Protein AF-A0A2N2Z0R4-F1 (afdb_monomer_lite)

pLDDT: mean 87.76, std 10.43, range [48.66, 97.31]

Structure (mmCIF, N/CA/C/O backbone):
data_AF-A0A2N2Z0R4-F1
#
_entry.id   AF-A0A2N2Z0R4-F1
#
loop_
_atom_site.group_PDB
_atom_site.id
_atom_site.type_symbol
_atom_site.label_atom_id
_atom_site.label_alt_id
_atom_site.label_comp_id
_atom_site.label_asym_id
_atom_site.label_entity_id
_atom_site.label_seq_id
_atom_site.pdbx_PDB_ins_code
_atom_site.Cartn_x
_atom_site.Cartn_y
_atom_site.Cartn_z
_atom_site.occupancy
_atom_site.B_iso_or_equiv
_atom_site.auth_seq_id
_atom_site.auth_comp_id
_atom_site.auth_asym_id
_atom_site.auth_atom_id
_atom_site.pdbx_PDB_model_num
ATOM 1 N N . GLN A 1 1 ? 35.736 7.196 -23.483 1.00 76.31 1 GLN A N 1
ATOM 2 C CA . GLN A 1 1 ? 34.490 7.957 -23.755 1.00 76.31 1 GLN A CA 1
ATOM 3 C C . GLN A 1 1 ? 33.334 7.038 -24.165 1.00 76.31 1 GLN A C 1
ATOM 5 O O . GLN A 1 1 ? 32.250 7.193 -23.620 1.00 76.31 1 GLN A O 1
ATOM 10 N N . ILE A 1 2 ? 33.554 6.032 -25.023 1.00 80.12 2 ILE A N 1
ATOM 11 C CA . ILE A 1 2 ? 32.497 5.121 -25.517 1.00 80.12 2 ILE A CA 1
ATOM 12 C C . ILE A 1 2 ? 31.810 4.312 -24.398 1.00 80.12 2 ILE A C 1
ATOM 14 O O . ILE A 1 2 ? 30.590 4.290 -24.342 1.00 80.12 2 ILE A O 1
ATOM 18 N N . LYS A 1 3 ? 32.566 3.748 -23.441 1.00 86.25 3 LYS A N 1
ATOM 19 C CA . LYS A 1 3 ? 32.016 2.956 -22.315 1.00 86.25 3 LYS A CA 1
ATOM 20 C C . LYS A 1 3 ? 31.176 3.744 -21.294 1.00 86.25 3 LYS A C 1
ATOM 22 O O . LYS A 1 3 ? 30.525 3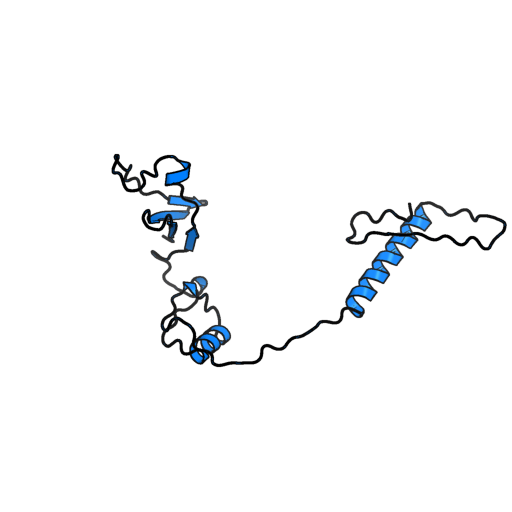.140 -20.452 1.00 86.25 3 LYS A O 1
ATOM 27 N N . LYS A 1 4 ? 31.215 5.083 -21.303 1.00 85.19 4 LYS A N 1
ATOM 28 C CA . LYS A 1 4 ? 30.545 5.902 -20.277 1.00 85.19 4 LYS A CA 1
ATOM 29 C C . LYS A 1 4 ? 29.053 6.028 -20.590 1.00 85.19 4 LYS A C 1
ATOM 31 O O . LYS A 1 4 ? 28.709 6.717 -21.539 1.00 85.19 4 LYS A O 1
ATOM 36 N N . THR A 1 5 ? 28.177 5.430 -19.793 1.00 84.50 5 THR A N 1
ATOM 37 C CA . THR A 1 5 ? 26.721 5.446 -20.035 1.00 84.50 5 THR A CA 1
ATOM 38 C C . THR A 1 5 ? 25.943 6.486 -19.223 1.00 84.50 5 THR A C 1
ATOM 40 O O . THR A 1 5 ? 24.804 6.773 -19.581 1.00 84.50 5 THR A O 1
ATOM 43 N N . GLY A 1 6 ? 26.558 7.129 -18.220 1.00 81.88 6 GLY A N 1
ATOM 44 C CA . GLY A 1 6 ? 25.994 8.289 -17.506 1.00 81.88 6 GLY A CA 1
ATOM 45 C C . GLY A 1 6 ? 24.562 8.069 -17.003 1.00 81.88 6 GLY A C 1
ATOM 46 O O . GLY A 1 6 ? 24.246 6.973 -16.567 1.00 81.88 6 GLY A O 1
ATOM 47 N N . ASN A 1 7 ? 23.707 9.094 -17.105 1.00 81.44 7 ASN A N 1
ATOM 48 C CA . ASN A 1 7 ? 22.292 9.142 -16.677 1.00 81.44 7 ASN A CA 1
ATOM 49 C C . ASN A 1 7 ? 21.347 8.164 -17.419 1.00 81.44 7 ASN A C 1
ATOM 51 O O . ASN A 1 7 ? 20.203 8.503 -17.715 1.00 81.44 7 ASN A O 1
ATOM 55 N N . THR A 1 8 ? 21.813 6.973 -17.781 1.00 88.00 8 THR A N 1
ATOM 56 C CA . THR A 1 8 ? 21.013 5.922 -18.407 1.00 88.00 8 THR A CA 1
ATOM 57 C C . THR A 1 8 ? 21.093 4.652 -17.569 1.00 88.00 8 THR A C 1
ATOM 59 O O . THR A 1 8 ? 22.074 4.410 -16.873 1.00 88.00 8 THR A O 1
ATOM 62 N N . PHE A 1 9 ? 20.079 3.797 -17.675 1.00 90.25 9 PHE A N 1
ATOM 63 C CA . PHE A 1 9 ? 20.035 2.507 -16.977 1.00 90.25 9 PHE A CA 1
ATOM 64 C C . PHE A 1 9 ? 20.917 1.428 -17.637 1.00 90.25 9 PHE A C 1
ATOM 66 O O . PHE A 1 9 ? 20.827 0.253 -17.290 1.00 90.25 9 PHE A O 1
ATOM 73 N N . TYR A 1 10 ? 21.748 1.803 -18.616 1.00 91.75 10 TYR A N 1
ATOM 74 C CA . TYR A 1 10 ? 22.601 0.881 -19.358 1.00 91.75 10 TYR A CA 1
ATOM 75 C C . TYR A 1 10 ? 24.001 0.803 -18.766 1.00 91.75 10 TYR A C 1
ATOM 77 O O . TYR A 1 10 ? 24.590 1.805 -18.362 1.00 91.75 10 TYR A O 1
ATOM 85 N N . LYS A 1 11 ? 24.584 -0.393 -18.825 1.00 91.88 11 LYS A N 1
ATOM 86 C CA . LYS A 1 11 ? 25.999 -0.636 -18.557 1.00 91.88 11 LYS A CA 1
ATOM 87 C C . LYS A 1 11 ? 26.620 -1.268 -19.796 1.00 91.88 11 LYS A C 1
ATOM 89 O O . LYS A 1 11 ? 26.187 -2.330 -20.224 1.00 91.88 11 LYS A O 1
ATOM 94 N N . ILE A 1 12 ? 27.634 -0.620 -20.364 1.00 90.62 12 ILE A N 1
ATOM 95 C CA . ILE A 1 12 ? 28.421 -1.199 -21.458 1.00 90.62 12 ILE A CA 1
ATOM 96 C C . ILE A 1 12 ? 29.459 -2.138 -20.840 1.00 90.62 12 ILE A C 1
ATOM 98 O O . ILE A 1 12 ? 30.325 -1.691 -20.086 1.00 90.62 12 ILE A O 1
ATOM 102 N N . THR A 1 13 ? 29.360 -3.431 -21.139 1.00 91.50 13 THR A N 1
ATOM 103 C CA . THR A 1 13 ? 30.294 -4.463 -20.662 1.00 91.50 13 THR A CA 1
ATOM 104 C C . THR A 1 13 ? 31.577 -4.472 -21.489 1.00 91.50 13 THR A C 1
ATOM 106 O O . THR A 1 13 ? 32.679 -4.437 -20.942 1.00 91.50 13 THR A O 1
ATOM 109 N N . GLU A 1 14 ? 31.436 -4.414 -22.809 1.00 90.62 14 GLU A N 1
ATOM 110 C CA . GLU A 1 14 ? 32.524 -4.569 -23.767 1.00 90.62 14 GLU A CA 1
ATOM 111 C C . GLU A 1 14 ? 32.404 -3.543 -24.898 1.00 90.62 14 GLU A C 1
ATOM 113 O O . GLU A 1 14 ? 31.314 -3.082 -25.236 1.00 90.62 14 GLU A O 1
ATOM 118 N N . VAL A 1 15 ? 33.548 -3.129 -25.443 1.00 87.19 15 VAL A N 1
ATOM 119 C CA . VAL A 1 15 ? 33.624 -2.270 -26.629 1.00 87.19 15 VAL A CA 1
ATOM 120 C C . VAL A 1 15 ? 34.728 -2.838 -27.493 1.00 87.19 15 VAL A C 1
ATOM 122 O O . VAL A 1 15 ? 35.890 -2.759 -27.099 1.00 87.19 15 VAL A O 1
ATOM 125 N N . ASN A 1 16 ? 34.345 -3.362 -28.651 1.00 86.31 16 ASN A N 1
ATOM 126 C CA . ASN A 1 16 ? 35.266 -3.920 -29.629 1.00 86.31 16 ASN A CA 1
ATOM 127 C C . ASN A 1 16 ? 35.437 -2.927 -30.773 1.00 86.31 16 ASN A C 1
ATOM 129 O O . ASN A 1 16 ? 34.464 -2.362 -31.274 1.00 86.31 16 ASN A O 1
ATOM 133 N N . THR A 1 17 ? 36.688 -2.668 -31.135 1.00 79.31 17 THR A N 1
ATOM 134 C CA . THR A 1 17 ? 37.052 -1.760 -32.221 1.00 79.31 17 THR A CA 1
ATOM 135 C C . THR A 1 17 ? 37.891 -2.529 -33.220 1.00 79.31 17 THR A C 1
ATOM 137 O O . THR A 1 17 ? 39.064 -2.793 -32.968 1.00 79.31 17 THR A O 1
ATOM 140 N N . GLU A 1 18 ? 37.286 -2.879 -34.348 1.00 78.31 18 GLU A N 1
ATOM 141 C CA . GLU A 1 18 ? 37.997 -3.451 -35.485 1.00 78.31 18 GLU A CA 1
ATOM 142 C C . GLU A 1 18 ? 38.412 -2.305 -36.406 1.00 78.31 18 GLU A C 1
ATOM 144 O O . GLU A 1 18 ? 37.578 -1.645 -37.028 1.00 78.31 18 GLU A O 1
ATOM 149 N N . ILE A 1 19 ? 39.711 -2.015 -36.437 1.00 74.12 19 ILE A N 1
ATOM 150 C CA . ILE A 1 19 ? 40.276 -1.005 -37.329 1.00 74.12 19 ILE A CA 1
ATOM 151 C C . ILE A 1 19 ? 40.781 -1.746 -38.565 1.00 74.12 19 ILE A C 1
ATOM 153 O O . ILE A 1 19 ? 41.808 -2.412 -38.522 1.00 74.12 19 ILE A O 1
ATOM 157 N N . VAL A 1 20 ? 40.021 -1.653 -39.655 1.00 72.00 20 VAL A N 1
ATOM 158 C CA . VAL A 1 20 ? 40.313 -2.338 -40.930 1.00 72.00 20 VAL A CA 1
ATOM 159 C C . VAL A 1 20 ? 41.286 -1.526 -41.809 1.00 72.00 20 VAL A C 1
ATOM 161 O O . VAL A 1 20 ? 41.836 -2.036 -42.777 1.00 72.00 20 VAL A O 1
ATOM 164 N N . SER A 1 21 ? 41.521 -0.256 -41.468 1.00 73.75 21 SER A N 1
ATOM 165 C CA . SER A 1 21 ? 42.371 0.676 -42.220 1.00 73.75 21 SER A CA 1
ATOM 166 C C . SER A 1 21 ? 43.793 0.755 -41.637 1.00 73.75 21 SER A C 1
ATOM 168 O O . SER A 1 21 ? 43.929 0.753 -40.413 1.00 73.75 21 SER A O 1
ATOM 170 N N . PRO A 1 22 ? 44.847 0.895 -42.471 1.00 74.62 22 PRO A N 1
ATOM 171 C CA . PRO A 1 22 ? 46.215 1.140 -41.998 1.00 74.62 22 PRO A CA 1
ATOM 172 C C . PRO A 1 22 ? 46.367 2.485 -41.265 1.00 74.62 22 PRO A C 1
ATOM 174 O O . PRO A 1 22 ? 47.281 2.647 -40.461 1.00 74.62 22 PRO A O 1
ATOM 177 N N . GLU A 1 23 ? 45.452 3.431 -41.496 1.00 78.38 23 GLU A N 1
ATOM 178 C CA . GLU A 1 23 ? 45.399 4.721 -40.804 1.00 78.38 23 GLU A CA 1
ATOM 179 C C . GLU A 1 23 ? 44.183 4.798 -39.872 1.00 78.38 23 GLU A C 1
ATOM 181 O O . GLU A 1 23 ? 43.060 4.461 -40.264 1.00 78.38 23 GLU A O 1
ATOM 186 N N . ILE A 1 24 ? 44.402 5.273 -38.638 1.00 75.00 24 ILE A N 1
ATOM 187 C CA . ILE A 1 24 ? 43.342 5.486 -37.646 1.00 75.00 24 ILE A CA 1
ATOM 188 C C . ILE A 1 24 ? 42.655 6.826 -37.949 1.00 75.00 24 ILE A C 1
ATOM 190 O O . ILE A 1 24 ? 43.290 7.873 -37.794 1.00 75.00 24 ILE A O 1
ATOM 194 N N . PRO A 1 25 ? 41.365 6.841 -38.332 1.00 75.94 25 PRO A N 1
ATOM 195 C CA . PRO A 1 25 ? 40.670 8.088 -38.604 1.00 75.94 25 PRO A CA 1
ATOM 196 C C . PRO A 1 25 ? 40.530 8.912 -37.321 1.00 75.94 25 PRO A C 1
ATOM 198 O O . PRO A 1 25 ? 40.160 8.400 -36.260 1.00 75.94 25 PRO A O 1
ATOM 201 N N . PHE A 1 26 ? 40.782 10.215 -37.421 1.00 84.62 26 PHE A N 1
ATOM 202 C CA . PHE A 1 26 ? 40.509 11.135 -36.326 1.00 84.62 26 PHE A CA 1
ATOM 203 C C . PHE A 1 26 ? 38.994 11.314 -36.155 1.00 84.62 26 PHE A C 1
ATOM 205 O O . PHE A 1 26 ? 38.300 11.759 -37.068 1.00 84.62 26 PHE A O 1
ATOM 212 N N . ILE A 1 27 ? 38.483 10.996 -34.964 1.00 85.00 27 ILE A N 1
ATOM 213 C CA . ILE A 1 27 ? 37.079 11.197 -34.594 1.00 85.00 27 ILE A CA 1
ATOM 214 C C . ILE A 1 27 ? 37.029 12.114 -33.378 1.00 85.00 27 ILE A C 1
ATOM 216 O O . ILE A 1 27 ? 37.660 11.856 -32.350 1.00 85.00 27 ILE A O 1
ATOM 220 N N . THR A 1 28 ? 36.232 13.176 -33.465 1.00 91.75 28 THR A N 1
ATOM 221 C CA . THR A 1 28 ? 36.081 14.107 -32.345 1.00 91.75 28 THR A CA 1
ATOM 222 C C . THR A 1 28 ? 35.327 13.462 -31.179 1.00 91.75 28 THR A C 1
ATOM 224 O O . THR A 1 28 ? 34.420 12.641 -31.349 1.00 91.75 28 THR A O 1
ATOM 227 N N . ILE A 1 29 ? 35.628 13.904 -29.956 1.00 89.75 29 ILE A N 1
ATOM 228 C CA . ILE A 1 29 ? 34.910 13.461 -28.749 1.00 89.75 29 ILE A CA 1
ATOM 229 C C . ILE A 1 29 ? 33.402 13.760 -28.855 1.00 89.75 29 ILE A C 1
ATOM 231 O O . ILE A 1 29 ? 32.579 12.977 -28.375 1.00 89.75 29 ILE A O 1
ATOM 235 N N . GLY A 1 30 ? 33.029 14.868 -29.507 1.00 91.88 30 GLY A N 1
ATOM 236 C CA . GLY A 1 30 ? 31.634 15.242 -29.750 1.00 91.88 30 GLY A CA 1
ATOM 237 C C . GLY A 1 30 ? 30.885 14.208 -30.592 1.00 91.88 30 GLY A C 1
ATOM 238 O O . GLY A 1 30 ? 29.806 13.766 -30.190 1.00 91.88 30 GLY A O 1
ATOM 239 N N . GLN A 1 31 ? 31.488 13.757 -31.696 1.00 90.44 31 GLN A N 1
ATOM 240 C CA . GLN A 1 31 ? 30.923 12.718 -32.565 1.00 90.44 31 GLN A CA 1
ATOM 241 C C . GLN A 1 31 ? 30.775 11.382 -31.828 1.00 90.44 31 GLN A C 1
ATOM 243 O O . GLN A 1 31 ? 29.715 10.761 -31.893 1.00 90.44 31 GLN A O 1
ATOM 248 N N . ILE A 1 32 ? 31.778 10.980 -31.040 1.00 89.44 32 ILE A N 1
ATOM 249 C CA . ILE A 1 32 ? 31.718 9.755 -30.223 1.00 89.44 32 ILE A CA 1
ATOM 250 C C . ILE A 1 32 ? 30.557 9.810 -29.219 1.00 89.44 32 ILE A C 1
ATOM 252 O O . ILE A 1 32 ? 29.809 8.844 -29.057 1.00 89.44 32 ILE A O 1
ATOM 256 N N . ASN A 1 33 ? 30.387 10.946 -28.540 1.00 90.25 33 ASN A N 1
ATOM 257 C CA . ASN A 1 33 ? 29.307 11.121 -27.571 1.00 90.25 33 ASN A CA 1
ATOM 258 C C . ASN A 1 33 ? 27.925 11.118 -28.237 1.00 90.25 33 ASN A C 1
ATOM 260 O O . ASN A 1 33 ? 26.984 10.570 -27.658 1.00 90.25 33 ASN A O 1
ATOM 264 N N . LEU A 1 34 ? 27.798 11.706 -29.431 1.00 91.00 34 LEU A N 1
ATOM 265 C CA . LEU A 1 34 ? 26.559 11.693 -30.207 1.00 91.00 34 LEU A CA 1
ATOM 266 C C . LEU A 1 34 ? 26.189 10.270 -30.642 1.00 91.00 34 LEU A C 1
ATOM 268 O O . LEU A 1 34 ? 25.075 9.831 -30.367 1.00 91.00 34 LEU A O 1
ATOM 272 N N . LEU A 1 35 ? 27.132 9.528 -31.232 1.00 89.81 35 LEU A N 1
ATOM 273 C CA . LEU A 1 35 ? 26.922 8.136 -31.648 1.00 89.81 35 LEU A CA 1
ATOM 274 C C . LEU A 1 35 ? 26.467 7.262 -30.478 1.00 89.81 35 LEU A C 1
ATOM 276 O O . LEU A 1 35 ? 25.497 6.516 -30.599 1.00 89.81 35 LEU A O 1
ATOM 280 N N . ARG A 1 36 ? 27.117 7.409 -29.317 1.00 90.25 36 ARG A N 1
ATOM 281 C CA . ARG A 1 36 ? 26.738 6.683 -28.102 1.00 90.25 36 ARG A CA 1
ATOM 282 C C . ARG A 1 36 ? 25.312 7.011 -27.654 1.00 90.25 36 ARG A C 1
ATOM 284 O O . ARG A 1 36 ? 24.564 6.091 -27.343 1.00 90.25 36 ARG A O 1
ATOM 291 N N . ARG A 1 37 ? 24.923 8.292 -27.603 1.00 90.69 37 ARG A N 1
ATOM 292 C CA . ARG A 1 37 ? 23.555 8.684 -27.208 1.00 90.69 37 ARG A CA 1
ATOM 293 C C . ARG A 1 37 ? 22.513 8.101 -28.161 1.00 90.69 37 ARG A C 1
ATOM 295 O O . ARG A 1 37 ? 21.581 7.455 -27.693 1.00 90.69 37 ARG A O 1
ATOM 302 N N . ASN A 1 38 ? 22.735 8.239 -29.466 1.00 93.06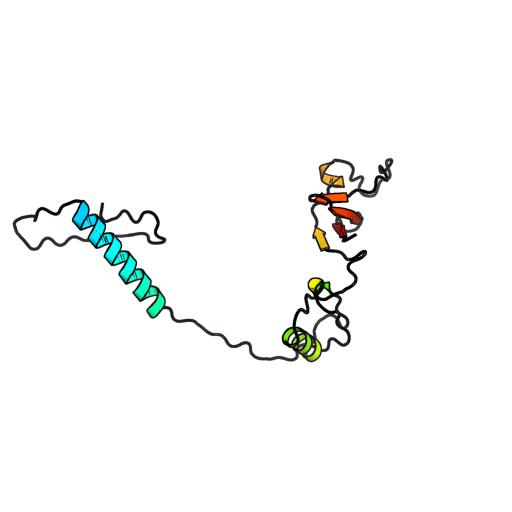 38 ASN A N 1
ATOM 303 C CA . ASN A 1 38 ? 21.825 7.726 -30.490 1.00 93.06 38 ASN A CA 1
ATOM 304 C C . ASN A 1 38 ? 21.697 6.195 -30.422 1.00 93.06 38 ASN A C 1
ATOM 306 O O . ASN A 1 38 ? 20.609 5.654 -30.602 1.00 93.06 38 ASN A O 1
ATOM 310 N N . LEU A 1 39 ? 22.794 5.483 -30.141 1.00 92.44 39 LEU A N 1
ATOM 311 C CA . LEU A 1 39 ? 22.775 4.032 -29.954 1.00 92.44 39 LEU A CA 1
ATOM 312 C C . LEU A 1 39 ? 21.914 3.627 -28.750 1.00 92.44 39 LEU A C 1
ATOM 314 O O . LEU A 1 39 ? 21.063 2.751 -28.880 1.00 92.44 39 LEU A O 1
ATOM 318 N N . LEU A 1 40 ? 22.115 4.262 -27.589 1.00 92.75 40 LEU A N 1
ATOM 319 C CA . LEU A 1 40 ? 21.354 3.948 -26.372 1.00 92.75 40 LEU A CA 1
ATOM 320 C C . LEU A 1 40 ? 19.864 4.291 -26.519 1.00 92.75 40 LEU A C 1
ATOM 322 O O . LEU A 1 40 ? 19.008 3.569 -26.004 1.00 92.75 40 LEU A O 1
ATOM 326 N N . GLU A 1 41 ? 19.541 5.360 -27.243 1.00 93.50 41 GLU A N 1
ATOM 327 C CA . GLU A 1 41 ? 18.163 5.727 -27.574 1.00 93.50 41 GLU A CA 1
ATOM 328 C C . GLU A 1 41 ? 17.504 4.664 -28.461 1.00 93.50 41 GLU A C 1
ATOM 330 O O . GLU A 1 41 ? 16.473 4.099 -28.088 1.00 93.50 41 GLU A O 1
ATOM 335 N N . LYS A 1 42 ? 18.147 4.297 -29.578 1.00 95.38 42 LYS A N 1
ATOM 336 C CA . LYS A 1 42 ? 17.656 3.235 -30.470 1.00 95.38 42 LYS A CA 1
ATOM 337 C C . LYS A 1 42 ? 17.521 1.896 -29.749 1.00 95.38 42 LYS A C 1
ATOM 339 O O . LYS A 1 42 ? 16.531 1.194 -29.942 1.00 95.38 42 LYS A O 1
ATOM 344 N N . HIS A 1 43 ? 18.471 1.558 -28.879 1.00 94.00 43 HIS A N 1
ATOM 345 C CA . HIS A 1 43 ? 18.391 0.346 -28.073 1.00 94.00 43 HIS A CA 1
ATOM 346 C C . HIS A 1 43 ? 17.204 0.381 -27.099 1.00 94.00 43 HIS A C 1
ATOM 348 O O . HIS A 1 43 ? 16.528 -0.631 -26.926 1.00 94.00 43 HIS A O 1
ATOM 354 N N . SER A 1 44 ? 16.892 1.543 -26.519 1.00 94.56 44 SER A N 1
ATOM 355 C CA . SER A 1 44 ? 15.722 1.711 -25.648 1.00 94.56 44 SER A CA 1
ATOM 356 C C . SER A 1 44 ? 14.412 1.460 -26.375 1.00 94.56 44 SER A C 1
ATOM 358 O O . SER A 1 44 ? 13.563 0.739 -25.852 1.00 94.56 44 SER A O 1
ATOM 360 N N . ILE A 1 45 ? 14.280 2.001 -27.585 1.00 95.88 45 ILE A N 1
ATOM 361 C CA . ILE A 1 45 ? 13.118 1.768 -28.447 1.00 95.88 45 ILE A CA 1
ATOM 362 C C . ILE A 1 45 ? 13.007 0.276 -28.776 1.00 95.88 45 ILE A C 1
ATOM 364 O O . ILE A 1 45 ? 11.961 -0.329 -28.543 1.00 95.88 45 ILE A O 1
ATOM 368 N N . ALA A 1 46 ? 14.106 -0.341 -29.219 1.00 96.06 46 ALA A N 1
ATOM 369 C CA . ALA A 1 46 ? 14.134 -1.762 -29.550 1.00 96.06 46 ALA A CA 1
ATOM 370 C C . ALA A 1 46 ? 13.795 -2.652 -28.342 1.00 96.06 46 ALA A C 1
ATOM 372 O O . ALA A 1 46 ? 13.087 -3.642 -28.495 1.00 96.06 46 ALA A O 1
ATOM 373 N N . ARG A 1 47 ? 14.253 -2.309 -27.130 1.00 94.50 47 ARG A N 1
ATOM 374 C CA . ARG A 1 47 ? 13.941 -3.066 -25.907 1.00 94.50 47 ARG A CA 1
ATOM 375 C C . ARG A 1 47 ? 12.444 -3.070 -25.616 1.00 94.50 47 ARG A C 1
ATOM 377 O O . ARG A 1 47 ? 11.916 -4.112 -25.257 1.00 94.50 47 ARG A O 1
ATOM 384 N N . VAL A 1 48 ? 11.776 -1.924 -25.757 1.00 93.62 48 VAL A N 1
ATOM 385 C CA . VAL A 1 48 ? 10.325 -1.811 -25.532 1.00 93.62 48 VAL A CA 1
ATOM 386 C C . VAL A 1 48 ? 9.550 -2.557 -26.616 1.00 93.62 48 VAL A C 1
ATOM 388 O O . VAL A 1 48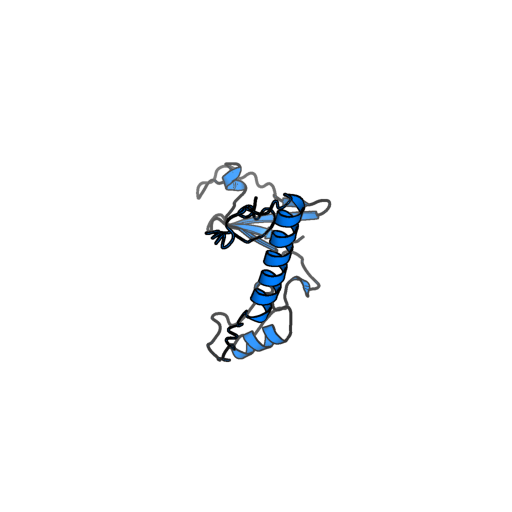 ? 8.628 -3.295 -26.293 1.00 93.62 48 VAL A O 1
ATOM 391 N N . GLN A 1 49 ? 9.953 -2.427 -27.883 1.00 94.81 49 GLN A N 1
ATOM 392 C CA . GLN A 1 49 ? 9.317 -3.133 -29.003 1.00 94.81 49 GLN A CA 1
ATOM 393 C C . GLN A 1 49 ? 9.446 -4.658 -28.896 1.00 94.81 49 GLN A C 1
ATOM 395 O O . GLN A 1 49 ? 8.505 -5.372 -29.220 1.00 94.81 49 GLN A O 1
ATOM 400 N N . ASN A 1 50 ? 10.592 -5.149 -28.417 1.00 94.75 50 ASN A N 1
ATOM 401 C CA . ASN A 1 50 ? 10.853 -6.578 -28.226 1.00 94.75 50 ASN A CA 1
ATOM 402 C C . ASN A 1 50 ? 10.502 -7.068 -26.812 1.00 94.75 50 ASN A C 1
ATOM 404 O O . ASN A 1 50 ? 10.831 -8.198 -26.448 1.00 94.75 50 ASN A O 1
ATOM 408 N N . HIS A 1 51 ? 9.881 -6.227 -25.979 1.00 92.31 51 HIS A N 1
ATOM 409 C CA . HIS A 1 51 ? 9.471 -6.644 -24.650 1.00 92.31 51 HIS A CA 1
ATOM 410 C C . HIS A 1 51 ? 8.253 -7.563 -24.760 1.00 92.31 51 HIS A C 1
ATOM 412 O O . HIS A 1 51 ? 7.115 -7.111 -24.884 1.00 92.31 51 HIS A O 1
ATOM 418 N N . ASN A 1 52 ? 8.501 -8.868 -24.687 1.00 88.38 52 ASN A N 1
ATOM 419 C CA . ASN A 1 52 ? 7.440 -9.861 -24.610 1.00 88.38 52 ASN A CA 1
ATOM 420 C C . ASN A 1 52 ? 6.775 -9.789 -23.234 1.00 88.38 52 ASN A C 1
ATOM 422 O O . ASN A 1 52 ? 7.311 -10.277 -22.238 1.00 88.38 52 ASN A O 1
ATOM 426 N N . MET A 1 53 ? 5.595 -9.178 -23.187 1.00 83.12 53 MET A N 1
ATOM 427 C CA . MET A 1 53 ? 4.768 -9.171 -21.990 1.00 83.12 53 MET A CA 1
ATOM 428 C C . MET A 1 53 ? 4.168 -10.566 -21.794 1.00 83.12 53 MET A C 1
ATOM 430 O O . MET A 1 53 ? 3.314 -11.001 -22.567 1.00 83.12 53 MET A O 1
ATOM 434 N N . ILE A 1 54 ? 4.608 -11.276 -20.755 1.00 84.56 54 ILE A N 1
ATOM 435 C CA . ILE A 1 54 ? 3.947 -12.511 -20.328 1.00 84.56 54 ILE A CA 1
ATOM 436 C C . ILE A 1 54 ? 2.656 -12.095 -19.627 1.00 84.56 54 ILE A C 1
ATOM 438 O O . ILE A 1 54 ? 2.665 -11.673 -18.473 1.00 84.56 54 ILE A O 1
ATOM 442 N N . VAL A 1 55 ? 1.542 -12.165 -20.350 1.00 82.69 55 VAL A N 1
ATOM 443 C CA . VAL A 1 55 ? 0.221 -11.878 -19.790 1.00 82.69 55 VAL A CA 1
ATOM 444 C C . VAL A 1 55 ? -0.360 -13.179 -19.258 1.00 82.69 55 VAL A C 1
ATOM 446 O O . VAL A 1 55 ? -1.049 -13.909 -19.974 1.00 82.69 55 VAL A O 1
ATOM 449 N N . GLU A 1 56 ? -0.098 -13.479 -17.990 1.00 83.31 56 GLU A N 1
ATOM 450 C CA . GLU A 1 56 ? -0.885 -14.498 -17.306 1.00 83.31 56 GLU A CA 1
ATOM 451 C C . GLU A 1 56 ? -2.279 -13.948 -17.016 1.00 83.31 56 GLU A C 1
ATOM 453 O O . GLU A 1 56 ? -2.459 -12.927 -16.349 1.00 83.31 56 GLU A O 1
ATOM 458 N N . ARG A 1 57 ? -3.296 -14.630 -17.542 1.00 83.94 57 ARG A N 1
ATOM 459 C CA . ARG A 1 57 ? -4.681 -14.310 -17.213 1.00 83.94 57 ARG A CA 1
ATOM 460 C C . ARG A 1 57 ? -5.033 -14.981 -15.896 1.00 83.94 57 ARG A C 1
ATOM 462 O O . ARG A 1 57 ? -4.916 -16.199 -15.768 1.00 83.94 57 ARG A O 1
ATOM 469 N N . ILE A 1 58 ? -5.535 -14.190 -14.951 1.00 82.06 58 ILE A N 1
ATOM 470 C CA . ILE A 1 58 ? -6.129 -14.708 -13.718 1.00 82.06 58 ILE A CA 1
ATOM 471 C C . ILE A 1 58 ? -7.240 -15.687 -14.107 1.00 82.06 58 ILE A C 1
ATOM 473 O O . ILE A 1 58 ? -8.203 -15.304 -14.773 1.00 82.06 58 ILE A O 1
ATOM 477 N N . LYS A 1 59 ? -7.113 -16.949 -13.690 1.00 88.69 59 LYS A N 1
ATOM 478 C CA . LYS A 1 59 ? -8.183 -17.944 -13.817 1.00 88.69 59 LYS A CA 1
ATOM 479 C C . LYS A 1 59 ? -9.186 -17.713 -12.682 1.00 88.69 59 LYS A C 1
ATOM 481 O O . LYS A 1 59 ? -8.799 -17.854 -11.519 1.00 88.69 59 LYS A O 1
ATOM 486 N N . PRO A 1 60 ? -10.448 -17.341 -12.973 1.00 85.19 60 PRO A N 1
ATOM 487 C CA . PRO A 1 60 ? -11.461 -17.195 -11.937 1.00 85.19 60 PRO A CA 1
ATOM 488 C C . PRO A 1 60 ? -11.617 -18.499 -11.150 1.00 85.19 60 PRO A C 1
ATOM 490 O O . PRO A 1 60 ? -11.681 -19.576 -11.736 1.00 85.19 60 PRO A O 1
ATOM 493 N N . ASN A 1 61 ? -11.687 -18.395 -9.827 1.00 92.50 61 ASN A N 1
ATOM 494 C CA . ASN A 1 61 ? -11.982 -19.513 -8.940 1.00 92.50 61 ASN A CA 1
ATOM 495 C C . ASN A 1 61 ? -12.992 -19.073 -7.872 1.00 92.50 61 ASN A C 1
ATOM 497 O O . ASN A 1 61 ? -13.257 -17.878 -7.727 1.00 92.50 61 ASN A O 1
ATOM 501 N N . ASN A 1 62 ? -13.528 -20.046 -7.136 1.00 92.56 62 ASN A N 1
ATOM 502 C CA . ASN A 1 62 ? -14.556 -19.845 -6.112 1.00 92.56 62 ASN A CA 1
ATOM 503 C C . ASN A 1 62 ? -14.091 -20.349 -4.735 1.00 92.56 62 ASN A C 1
ATOM 505 O O . ASN A 1 62 ? -14.904 -20.814 -3.941 1.00 92.56 62 ASN A O 1
ATOM 509 N N . LEU A 1 63 ? -12.782 -20.325 -4.461 1.00 95.38 63 LEU A N 1
ATOM 510 C CA . LEU A 1 63 ? -12.264 -20.734 -3.152 1.00 95.38 63 LEU A CA 1
ATOM 511 C C . LEU A 1 63 ? -12.825 -19.808 -2.063 1.00 95.38 63 LEU A C 1
ATOM 513 O O . LEU A 1 63 ? -12.764 -18.598 -2.242 1.00 95.38 63 LEU A O 1
ATOM 517 N N . PRO A 1 64 ? -13.383 -20.312 -0.956 1.00 96.25 64 PRO A N 1
ATOM 518 C CA . PRO A 1 64 ? -14.015 -19.445 0.032 1.00 96.25 64 PRO A CA 1
ATOM 519 C C . PRO A 1 64 ? -12.999 -18.480 0.663 1.00 96.25 64 PRO A C 1
ATOM 521 O O . PRO A 1 64 ? -11.879 -18.875 0.991 1.00 96.25 64 PRO A O 1
ATOM 524 N N . TYR A 1 65 ? -13.396 -17.218 0.843 1.00 96.06 65 TYR A N 1
ATOM 525 C CA . TYR A 1 65 ? -12.631 -16.250 1.623 1.00 96.06 65 TYR A CA 1
ATOM 526 C C . TYR A 1 65 ? -12.709 -16.632 3.114 1.00 96.06 65 TYR A C 1
ATOM 528 O O . TYR A 1 65 ? -13.768 -17.100 3.547 1.00 96.06 65 TYR A O 1
ATOM 536 N N . PRO A 1 66 ? -11.633 -16.455 3.908 1.00 96.38 66 PRO A N 1
ATOM 537 C CA . PRO A 1 66 ? -11.618 -16.886 5.310 1.00 96.38 66 PRO A CA 1
ATOM 538 C C . PRO A 1 66 ? -12.701 -16.232 6.176 1.00 96.38 66 PRO A C 1
ATOM 540 O O . PRO A 1 66 ? -13.249 -16.865 7.074 1.00 96.38 66 PRO A O 1
ATOM 543 N N . GLU A 1 67 ? -13.021 -14.970 5.897 1.00 96.44 67 GLU A N 1
ATOM 544 C CA . GLU A 1 67 ? -13.999 -14.179 6.645 1.00 96.44 67 GLU A CA 1
ATOM 545 C C . GLU A 1 67 ? -15.314 -14.037 5.868 1.00 96.44 67 GLU A C 1
ATOM 547 O O . GLU A 1 67 ? -15.321 -13.863 4.650 1.00 96.44 67 GLU A O 1
ATOM 552 N N . LYS A 1 68 ? -16.445 -14.074 6.578 1.00 95.81 68 LYS A N 1
ATOM 553 C CA . LYS A 1 68 ? -17.788 -13.887 5.997 1.00 95.81 68 LYS A CA 1
ATOM 554 C C . LYS A 1 68 ? -18.271 -12.442 6.014 1.00 95.81 68 LYS A C 1
ATOM 556 O O . LYS A 1 68 ? -19.148 -12.083 5.228 1.00 95.81 68 LYS A O 1
ATOM 561 N N . THR A 1 69 ? -17.678 -11.629 6.879 1.00 97.12 69 THR A N 1
ATOM 562 C CA . THR A 1 69 ? -18.029 -10.227 7.068 1.00 97.12 69 THR A CA 1
ATOM 563 C C . THR A 1 69 ? -16.769 -9.391 6.986 1.00 97.12 69 THR A C 1
ATOM 565 O O . THR A 1 69 ? -15.851 -9.588 7.776 1.00 97.12 69 THR A O 1
ATOM 568 N N . LEU A 1 70 ? -16.742 -8.455 6.044 1.00 96.75 70 LEU A N 1
ATOM 569 C CA . LEU A 1 70 ? -15.622 -7.556 5.815 1.00 96.75 70 LEU A CA 1
ATOM 570 C C . LEU A 1 70 ? -15.992 -6.130 6.200 1.00 96.75 70 LEU A C 1
ATOM 572 O O . LEU A 1 70 ? -17.059 -5.622 5.857 1.00 96.75 70 LEU A O 1
ATOM 576 N N . THR A 1 71 ? -15.068 -5.468 6.880 1.00 94.62 71 THR A N 1
ATOM 577 C CA . THR A 1 71 ? -15.178 -4.044 7.208 1.00 94.62 71 THR A CA 1
ATOM 578 C C . THR A 1 71 ? -14.493 -3.196 6.137 1.00 94.62 71 THR A C 1
ATOM 580 O O . THR A 1 71 ? -13.854 -3.718 5.219 1.00 94.62 71 THR A O 1
ATOM 583 N N . TYR A 1 72 ? -14.549 -1.872 6.289 1.00 94.31 72 TYR A N 1
ATOM 584 C CA . TYR A 1 72 ? -13.837 -0.911 5.438 1.00 94.31 72 TYR A CA 1
ATOM 585 C C . TYR A 1 72 ? -12.341 -1.210 5.240 1.00 94.31 72 TYR A C 1
ATOM 587 O O . TYR A 1 72 ? -11.766 -0.796 4.232 1.00 94.31 72 TYR A O 1
ATOM 595 N N . LYS A 1 73 ? -11.714 -1.965 6.156 1.00 93.94 73 LYS A N 1
ATOM 596 C CA . LYS A 1 73 ? -10.311 -2.404 6.064 1.00 93.94 73 LYS A CA 1
ATOM 597 C C . LYS A 1 73 ? -10.032 -3.320 4.863 1.00 93.94 73 LYS A C 1
ATOM 599 O O . LYS A 1 73 ? -8.884 -3.425 4.447 1.00 93.94 73 LYS A O 1
ATOM 604 N N . ALA A 1 74 ? -11.057 -3.935 4.267 1.00 95.31 74 ALA A N 1
ATOM 605 C CA . ALA A 1 74 ? -10.923 -4.730 3.043 1.00 95.31 74 ALA A CA 1
ATOM 606 C C . ALA A 1 74 ? -10.777 -3.883 1.761 1.00 95.31 74 ALA A C 1
ATOM 608 O O . ALA A 1 74 ? -10.611 -4.441 0.679 1.00 95.31 74 ALA A O 1
ATOM 609 N N . ASN A 1 75 ? -10.841 -2.548 1.865 1.00 95.44 75 ASN A N 1
ATOM 610 C CA . ASN A 1 75 ? -10.634 -1.609 0.759 1.00 95.44 75 ASN A CA 1
ATOM 611 C C . ASN A 1 75 ? -11.495 -1.904 -0.490 1.00 95.44 75 ASN A C 1
ATOM 613 O O . ASN A 1 75 ? -11.035 -1.880 -1.636 1.00 95.44 75 ASN A O 1
ATOM 617 N N . ILE A 1 76 ? -12.779 -2.197 -0.276 1.00 96.81 76 ILE A N 1
ATOM 618 C CA . ILE A 1 76 ? -13.734 -2.453 -1.359 1.00 96.81 76 ILE A CA 1
ATOM 619 C C . ILE A 1 76 ? -14.160 -1.111 -1.963 1.00 96.81 76 ILE A C 1
ATOM 621 O O . ILE A 1 76 ? -15.159 -0.509 -1.572 1.00 96.81 76 ILE A O 1
ATOM 625 N N . SER A 1 77 ? -13.350 -0.613 -2.896 1.00 96.81 77 SER A N 1
ATOM 626 C CA . SER A 1 77 ? -13.491 0.720 -3.502 1.00 96.81 77 SER A CA 1
ATOM 627 C C . SER A 1 77 ? -14.269 0.730 -4.823 1.00 96.81 77 SER A C 1
ATOM 629 O O . SER A 1 77 ? -14.530 1.788 -5.390 1.00 96.81 77 SER A O 1
ATOM 631 N N . ASN A 1 78 ? -14.638 -0.440 -5.349 1.00 96.75 78 ASN A N 1
ATOM 632 C CA . ASN A 1 78 ? -15.358 -0.558 -6.614 1.00 96.75 78 ASN A CA 1
ATOM 633 C C . ASN A 1 78 ? -16.216 -1.831 -6.683 1.00 96.75 78 ASN A C 1
ATOM 635 O O . ASN A 1 78 ? -16.071 -2.766 -5.893 1.00 96.75 78 ASN A O 1
ATOM 639 N N . SER A 1 79 ? -17.103 -1.879 -7.678 1.00 96.25 79 SER A N 1
ATOM 640 C CA . SER A 1 79 ? -18.052 -2.981 -7.864 1.00 96.25 79 SER A CA 1
ATOM 641 C C . SER A 1 79 ? -17.397 -4.310 -8.258 1.00 96.25 79 SER A C 1
ATOM 643 O O . SER A 1 79 ? -17.959 -5.366 -7.972 1.00 96.25 79 SER A O 1
ATOM 645 N N . LEU A 1 80 ? -16.218 -4.293 -8.891 1.00 95.56 80 LEU A N 1
ATOM 646 C CA . LEU A 1 80 ? -15.489 -5.516 -9.246 1.00 95.56 80 LEU A CA 1
ATOM 647 C C . LEU A 1 80 ? -14.905 -6.189 -7.999 1.00 95.56 80 LEU A C 1
ATOM 649 O O . LEU A 1 80 ? -15.008 -7.408 -7.870 1.00 95.56 80 LEU A O 1
ATOM 653 N N . ALA A 1 81 ? -14.368 -5.403 -7.062 1.00 95.69 81 ALA A N 1
ATOM 654 C CA . ALA A 1 81 ? -13.897 -5.897 -5.770 1.00 95.69 81 ALA A CA 1
ATOM 655 C C . ALA A 1 81 ? -15.045 -6.514 -4.957 1.00 95.69 81 ALA A C 1
ATOM 657 O O . ALA A 1 81 ? -14.916 -7.630 -4.461 1.00 95.69 81 ALA A O 1
ATOM 658 N N . LEU A 1 82 ? -16.204 -5.848 -4.896 1.00 96.25 82 LEU A N 1
ATOM 659 C CA . LEU A 1 82 ? -17.373 -6.393 -4.199 1.00 96.25 82 LEU A CA 1
ATOM 660 C C . LEU A 1 82 ? -17.810 -7.745 -4.789 1.00 96.25 82 LEU A C 1
ATOM 662 O O . LEU A 1 82 ? -17.991 -8.713 -4.052 1.00 96.25 82 LEU A O 1
ATOM 666 N N . LYS A 1 83 ? -17.904 -7.840 -6.123 1.00 95.19 83 LYS A N 1
ATOM 667 C CA . LYS A 1 83 ? -18.244 -9.093 -6.821 1.00 95.19 83 LYS A CA 1
ATOM 668 C C . LYS A 1 83 ? -17.227 -10.202 -6.565 1.00 95.19 83 LYS A C 1
ATOM 670 O O . LYS A 1 83 ? -17.616 -11.364 -6.468 1.00 95.19 83 LYS A O 1
ATOM 675 N N . PHE A 1 84 ? -15.941 -9.862 -6.466 1.00 95.06 84 PHE A N 1
ATOM 676 C CA . PHE A 1 84 ? -14.898 -10.815 -6.096 1.00 95.06 84 PHE A CA 1
ATOM 677 C C . PHE A 1 84 ? -15.188 -11.408 -4.713 1.00 95.06 84 PHE A C 1
ATOM 679 O O . PHE A 1 84 ? -15.357 -12.619 -4.601 1.00 95.06 84 PHE A O 1
ATOM 686 N N . TYR A 1 85 ? -15.341 -10.575 -3.683 1.00 95.94 85 TYR A N 1
ATOM 687 C CA . TYR A 1 85 ? -15.588 -11.050 -2.318 1.00 95.94 85 TYR A CA 1
ATOM 688 C C . TYR A 1 85 ? -16.889 -11.856 -2.193 1.00 95.94 85 TYR A C 1
ATOM 690 O O . TYR A 1 85 ? -16.885 -12.933 -1.597 1.00 95.94 85 TYR A O 1
ATOM 698 N N . GLN A 1 86 ? -17.971 -11.410 -2.835 1.00 95.25 86 GLN A N 1
ATOM 699 C CA . GLN A 1 86 ? -19.241 -12.145 -2.866 1.00 95.25 86 GLN A CA 1
ATOM 700 C C . GLN A 1 86 ? -19.108 -13.520 -3.535 1.00 95.25 86 GLN A C 1
ATOM 702 O O . GLN A 1 86 ? -19.613 -14.512 -3.012 1.00 95.25 86 GLN A O 1
ATOM 707 N N . ARG A 1 87 ? -18.372 -13.620 -4.654 1.00 95.25 87 ARG A N 1
ATOM 708 C CA . ARG A 1 87 ? -18.068 -14.911 -5.303 1.00 95.25 87 ARG A CA 1
ATOM 709 C C . ARG A 1 87 ? -17.309 -15.857 -4.370 1.00 95.25 87 ARG A C 1
ATOM 711 O O . ARG A 1 87 ? -17.500 -17.066 -4.438 1.00 95.25 87 ARG A O 1
ATOM 718 N N . HIS A 1 88 ? -16.472 -15.303 -3.498 1.00 96.56 88 HIS A N 1
ATOM 719 C CA . HIS A 1 88 ? -15.724 -16.039 -2.482 1.00 96.56 88 HIS A CA 1
ATOM 720 C C . HIS A 1 88 ? -16.516 -16.232 -1.171 1.00 96.56 88 HIS A C 1
ATOM 722 O O . HIS A 1 88 ? -15.960 -16.654 -0.160 1.00 96.56 88 HIS A O 1
ATOM 728 N N . GLY A 1 89 ? -17.830 -15.994 -1.185 1.00 96.31 89 GLY A N 1
ATOM 729 C CA . GLY A 1 89 ? -18.731 -16.327 -0.086 1.00 96.31 89 GLY A CA 1
ATOM 730 C C . GLY A 1 89 ? -18.732 -15.332 1.071 1.00 96.31 89 GLY A C 1
ATOM 731 O O . GLY A 1 89 ? -19.127 -15.726 2.166 1.00 96.31 89 GLY A O 1
ATOM 732 N N . VAL A 1 90 ? -18.286 -14.091 0.852 1.00 97.31 90 VAL A N 1
ATOM 733 C CA . VAL A 1 90 ? -18.500 -12.974 1.784 1.00 97.31 90 VAL A CA 1
ATOM 734 C C . VAL A 1 90 ? -19.957 -12.527 1.685 1.00 97.31 90 VAL A C 1
ATOM 736 O O . VAL A 1 90 ? -20.455 -12.254 0.593 1.00 97.31 90 VAL A O 1
ATOM 739 N N . GLU A 1 91 ? -20.631 -12.449 2.825 1.00 95.88 91 GLU A N 1
ATOM 740 C CA . GLU A 1 91 ? -22.056 -12.117 2.924 1.00 95.88 91 GLU A CA 1
ATOM 741 C C . GLU A 1 91 ? -22.258 -10.621 3.157 1.00 95.88 91 GLU A C 1
ATOM 743 O O . GLU A 1 91 ? -23.086 -9.991 2.501 1.00 95.88 91 GLU A O 1
ATOM 748 N N . ASN A 1 92 ? -21.455 -10.042 4.053 1.00 95.56 92 ASN A N 1
ATOM 749 C CA . ASN A 1 92 ? -21.537 -8.637 4.432 1.00 95.56 92 ASN A CA 1
ATOM 750 C C . ASN A 1 92 ? -20.200 -7.952 4.166 1.00 95.56 92 ASN A C 1
ATOM 752 O O . ASN A 1 92 ? -19.147 -8.450 4.556 1.00 95.56 92 ASN A O 1
ATOM 756 N N . ALA A 1 93 ? -20.234 -6.804 3.502 1.00 95.62 93 ALA A N 1
ATOM 757 C CA . ALA A 1 93 ? -19.036 -6.062 3.150 1.00 95.62 93 ALA A CA 1
ATOM 758 C C . ALA A 1 93 ? -19.306 -4.561 3.219 1.00 95.62 93 ALA A C 1
ATOM 760 O O . ALA A 1 93 ? -20.210 -4.056 2.553 1.00 95.62 93 ALA A O 1
ATOM 761 N N . GLU A 1 94 ? -18.511 -3.844 4.005 1.00 95.25 94 GLU A N 1
ATOM 762 C CA . GLU A 1 94 ? -18.506 -2.384 3.981 1.00 95.25 94 GLU A CA 1
ATOM 763 C C . GLU A 1 94 ? -17.686 -1.841 2.803 1.00 95.25 94 GLU A C 1
ATOM 765 O O . GLU A 1 94 ? -16.680 -2.425 2.392 1.00 95.25 94 GLU A O 1
ATOM 770 N N . SER A 1 95 ? -18.078 -0.669 2.300 1.00 95.00 95 SER A N 1
ATOM 771 C CA . SER A 1 95 ? -17.277 0.082 1.331 1.00 95.00 95 SER A CA 1
ATOM 772 C C . SER A 1 95 ? -15.939 0.518 1.929 1.00 95.00 95 SER A C 1
ATOM 774 O O . SER A 1 95 ? -15.831 0.743 3.141 1.00 95.00 95 SER A O 1
ATOM 776 N N . ALA A 1 96 ? -14.944 0.704 1.058 1.00 95.75 96 ALA A N 1
ATOM 777 C CA . ALA A 1 96 ? -13.656 1.300 1.405 1.00 95.75 96 ALA A CA 1
ATOM 778 C C . ALA A 1 96 ? -13.823 2.600 2.203 1.00 95.75 96 ALA A C 1
ATOM 780 O O . ALA A 1 96 ? -14.816 3.317 2.040 1.00 95.75 96 ALA A O 1
ATOM 781 N N . PHE A 1 97 ? -12.840 2.884 3.058 1.00 94.19 97 PHE A N 1
ATOM 782 C CA . PHE A 1 97 ? -12.834 4.021 3.976 1.00 94.19 97 PHE A CA 1
ATOM 783 C C . PHE A 1 97 ? -13.222 5.327 3.269 1.00 94.19 97 PHE A C 1
ATOM 785 O O . PHE A 1 97 ? -14.166 5.983 3.693 1.00 94.19 97 PHE A O 1
ATOM 792 N N . GLU A 1 98 ? -12.588 5.628 2.139 1.00 92.44 98 GLU A N 1
ATOM 793 C CA . GLU A 1 98 ? -12.717 6.858 1.347 1.00 92.44 98 GLU A CA 1
ATOM 794 C C . GLU A 1 98 ? -14.114 7.076 0.747 1.00 92.44 98 GLU A C 1
ATOM 796 O O . GLU A 1 98 ? -14.461 8.187 0.350 1.00 92.44 98 GLU A O 1
ATOM 801 N N . LEU A 1 99 ? -14.920 6.015 0.650 1.00 94.19 99 LEU A N 1
ATOM 802 C CA . LEU A 1 99 ? -16.290 6.082 0.136 1.00 94.19 99 LEU A CA 1
ATOM 803 C C . LEU A 1 99 ? -17.323 6.309 1.242 1.00 94.19 99 LEU A C 1
ATOM 805 O O . LEU A 1 99 ? -18.515 6.457 0.957 1.00 94.19 99 LEU A O 1
ATOM 809 N N . GLN A 1 100 ? -16.900 6.294 2.503 1.00 92.19 100 GLN A N 1
ATOM 810 C CA . GLN A 1 100 ? -17.806 6.448 3.626 1.00 92.19 100 GLN A CA 1
ATOM 811 C C . GLN A 1 100 ? -18.055 7.922 3.955 1.00 92.19 100 GLN A C 1
ATOM 813 O O . GLN A 1 100 ? -17.271 8.810 3.638 1.00 92.19 100 GLN A O 1
ATOM 818 N N . LYS A 1 101 ? -19.194 8.193 4.597 1.00 89.69 101 LYS A N 1
ATOM 819 C CA . LYS A 1 101 ? -19.559 9.547 5.048 1.00 89.69 101 LYS A CA 1
ATOM 820 C C . LYS A 1 101 ? -19.178 9.815 6.499 1.00 89.69 101 LYS A C 1
ATOM 822 O O . LYS A 1 101 ? -19.046 10.967 6.888 1.00 89.69 101 LYS A O 1
ATOM 827 N N . ASN A 1 102 ? -19.047 8.757 7.297 1.00 88.56 102 ASN A N 1
ATOM 828 C CA . ASN A 1 102 ? -18.696 8.847 8.704 1.00 88.56 102 ASN A CA 1
ATOM 829 C C . ASN A 1 102 ? -17.335 8.190 8.928 1.00 88.56 102 ASN A C 1
ATOM 831 O O . ASN A 1 102 ? -17.194 6.973 8.791 1.00 88.56 102 ASN A O 1
ATOM 835 N N . TYR A 1 103 ? -16.359 9.019 9.273 1.00 87.56 103 TYR A N 1
ATOM 836 C CA . TYR A 1 103 ? -14.991 8.602 9.550 1.00 87.56 103 TYR A CA 1
ATOM 837 C C . TYR A 1 103 ? -14.697 8.474 11.045 1.00 87.56 103 TYR A C 1
ATOM 839 O O . TYR A 1 103 ? -13.651 7.944 11.410 1.00 87.56 103 TYR A O 1
ATOM 847 N N . SER A 1 104 ? -15.614 8.92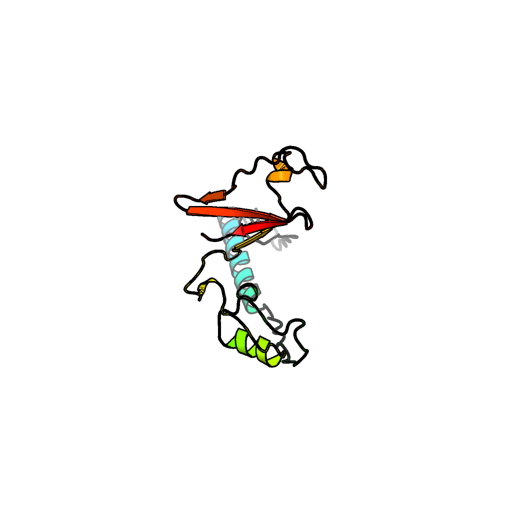5 11.905 1.00 85.12 104 SER A N 1
ATOM 848 C CA . SER A 1 104 ? -15.373 9.023 13.340 1.00 85.12 104 SER A CA 1
ATOM 849 C C . SER A 1 104 ? -14.984 7.671 13.934 1.00 85.12 104 SER A C 1
ATOM 851 O O . SER A 1 104 ? -15.635 6.650 13.686 1.00 85.12 104 SER A O 1
ATOM 853 N N . SER A 1 105 ? -13.919 7.675 14.740 1.00 82.62 105 SER A N 1
ATOM 854 C CA . SER A 1 105 ? -13.412 6.515 15.484 1.00 82.62 105 SER A CA 1
ATOM 855 C C . SER A 1 105 ? -12.921 5.337 14.635 1.00 82.62 105 SER A C 1
ATOM 857 O O . SER A 1 105 ? -12.649 4.264 15.192 1.00 82.62 105 SER A O 1
ATOM 859 N N . LYS A 1 106 ? -12.778 5.515 13.317 1.00 92.62 106 LYS A N 1
ATOM 860 C CA . LYS A 1 106 ? -12.186 4.503 12.440 1.00 92.62 106 LYS A CA 1
ATOM 861 C C . LYS A 1 106 ? -10.673 4.463 12.596 1.00 92.62 106 LYS A C 1
ATOM 863 O O . LYS A 1 106 ? -10.024 5.485 12.797 1.00 92.62 106 LYS A O 1
ATOM 868 N N . ASP A 1 107 ? -10.119 3.271 12.456 1.00 93.94 107 ASP A N 1
ATOM 869 C CA . ASP A 1 107 ? -8.684 3.051 12.489 1.00 93.94 107 ASP A CA 1
ATOM 870 C C . ASP A 1 107 ? -8.116 3.388 11.108 1.00 93.94 107 ASP A C 1
ATOM 872 O O . ASP A 1 107 ? -8.545 2.815 10.103 1.00 93.94 107 ASP A O 1
ATOM 876 N N . ILE A 1 108 ? -7.151 4.301 11.054 1.00 92.56 108 ILE A N 1
ATOM 877 C CA . ILE A 1 108 ? -6.477 4.692 9.805 1.00 92.56 108 ILE A CA 1
ATOM 878 C C . ILE A 1 108 ? -5.105 4.049 9.660 1.00 92.56 108 ILE A C 1
ATOM 880 O O . ILE A 1 108 ? -4.596 3.917 8.550 1.00 92.56 108 ILE A O 1
ATOM 884 N N . MET A 1 109 ? -4.507 3.628 10.774 1.00 92.69 109 MET A N 1
ATOM 885 C CA . MET A 1 109 ? -3.221 2.950 10.766 1.00 92.69 109 MET A CA 1
ATOM 886 C C . MET A 1 109 ? -3.110 1.999 11.949 1.00 92.69 109 MET A C 1
ATOM 888 O O . MET A 1 109 ? -3.380 2.364 13.091 1.00 92.69 109 MET A O 1
ATOM 892 N N . ASP A 1 110 ? -2.631 0.799 11.650 1.00 93.25 110 ASP A N 1
ATOM 893 C CA . ASP A 1 110 ? -2.254 -0.221 12.613 1.00 93.25 110 ASP A CA 1
ATOM 894 C C . ASP A 1 110 ? -0.738 -0.421 12.524 1.00 93.25 110 ASP A C 1
ATOM 896 O O . ASP A 1 110 ? -0.216 -0.735 11.453 1.00 93.25 110 ASP A O 1
ATOM 900 N N . THR A 1 111 ? -0.010 -0.237 13.627 1.00 93.94 111 THR A N 1
ATOM 901 C CA . THR A 1 111 ? 1.454 -0.352 13.623 1.00 93.94 111 THR A CA 1
ATOM 902 C C . THR A 1 111 ? 1.994 -1.063 14.858 1.00 93.94 111 THR A C 1
ATOM 904 O O . THR A 1 111 ? 1.452 -0.958 15.958 1.00 93.94 111 THR A O 1
ATOM 907 N N . LYS A 1 112 ? 3.089 -1.806 14.662 1.00 93.12 112 LYS A N 1
ATOM 908 C CA . LYS A 1 112 ? 3.886 -2.392 15.752 1.00 93.12 112 LYS A CA 1
ATOM 909 C C . LYS A 1 112 ? 4.808 -1.367 16.410 1.00 93.12 112 LYS A C 1
ATOM 911 O O . LYS A 1 112 ? 5.264 -1.583 17.527 1.00 93.12 112 LYS A O 1
ATOM 916 N N . TYR A 1 113 ? 5.111 -0.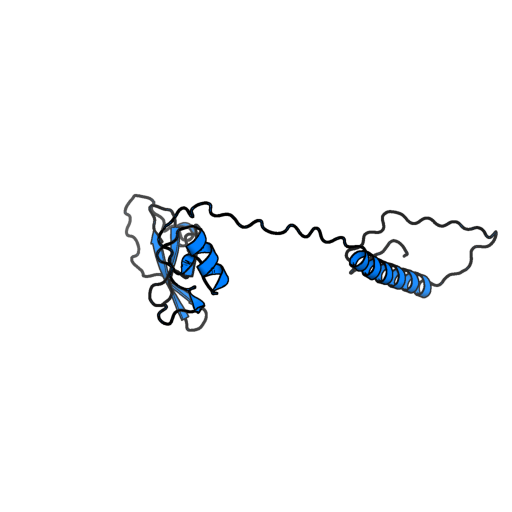271 15.714 1.00 91.06 113 TYR A N 1
ATOM 917 C CA . TYR A 1 113 ? 5.876 0.820 16.301 1.00 91.06 113 TYR A CA 1
ATOM 918 C C . TYR A 1 113 ? 5.037 1.488 17.392 1.00 91.06 113 TYR A C 1
ATOM 920 O O . TYR A 1 113 ? 3.912 1.914 17.136 1.00 91.06 113 TYR A O 1
ATOM 928 N N . CYS A 1 114 ? 5.570 1.568 18.608 1.00 88.50 114 CYS A N 1
ATOM 929 C CA . CYS A 1 114 ? 4.830 2.029 19.774 1.00 88.50 114 CYS A CA 1
ATOM 930 C C . CYS A 1 114 ? 5.548 3.212 20.421 1.00 88.50 114 CYS A C 1
ATOM 932 O O . CYS A 1 114 ? 6.644 3.058 20.956 1.00 88.50 114 CYS A O 1
ATOM 934 N N . LEU A 1 115 ? 4.906 4.383 20.428 1.00 89.56 115 LEU A N 1
ATOM 935 C CA . LEU A 1 115 ? 5.475 5.582 21.051 1.00 89.56 115 LEU A CA 1
ATOM 936 C C . LEU A 1 115 ? 5.684 5.430 22.558 1.00 89.56 115 LEU A C 1
ATOM 938 O O . LEU A 1 115 ? 6.619 6.006 23.096 1.00 89.56 115 LEU A O 1
ATOM 942 N N . LEU A 1 116 ? 4.867 4.627 23.244 1.00 86.81 116 LEU A N 1
ATOM 943 C CA . LEU A 1 116 ? 5.111 4.334 24.657 1.00 86.81 116 LEU A CA 1
ATOM 944 C C . LEU A 1 116 ? 6.424 3.579 24.847 1.00 86.81 116 LEU A C 1
ATOM 946 O O . LEU A 1 116 ? 7.132 3.841 25.808 1.00 86.81 116 LEU A O 1
ATOM 950 N N . PHE A 1 117 ? 6.755 2.648 23.950 1.00 87.25 117 PHE A N 1
ATOM 951 C CA . PHE A 1 117 ? 8.023 1.925 24.018 1.00 87.25 117 PHE A CA 1
ATOM 952 C C . PHE A 1 117 ? 9.200 2.861 23.746 1.00 87.25 117 PHE A C 1
ATOM 954 O O . PHE A 1 117 ? 10.125 2.907 24.550 1.00 87.25 117 PHE A O 1
ATOM 961 N N . GLU A 1 118 ? 9.117 3.658 22.679 1.00 88.38 118 GLU A N 1
ATOM 962 C CA . GLU A 1 118 ? 10.179 4.600 22.307 1.00 88.38 118 GLU A CA 1
ATOM 963 C C . GLU A 1 118 ? 10.449 5.643 23.403 1.00 88.38 118 GLU A C 1
ATOM 965 O O . GLU A 1 118 ? 11.592 5.985 23.686 1.00 88.38 118 GLU A O 1
ATOM 970 N N . LEU A 1 119 ? 9.395 6.121 24.068 1.00 86.62 119 LEU A N 1
ATOM 971 C CA . LEU A 1 119 ? 9.495 7.108 25.145 1.00 86.62 119 LEU A CA 1
ATOM 972 C C . LEU A 1 119 ? 9.788 6.483 26.523 1.00 86.62 119 LEU A C 1
ATOM 974 O O . LEU A 1 119 ? 9.823 7.202 27.519 1.00 86.62 119 LEU A O 1
ATOM 978 N N . GLY A 1 120 ? 9.973 5.160 26.606 1.00 82.00 120 GLY A N 1
ATOM 979 C CA . GLY A 1 120 ? 10.257 4.457 27.863 1.00 82.00 120 GLY A CA 1
ATOM 980 C C . GLY A 1 120 ? 9.067 4.338 28.827 1.00 82.00 120 GLY A C 1
ATOM 981 O O . GLY A 1 120 ? 9.259 4.012 29.993 1.00 82.00 120 GLY A O 1
ATOM 982 N N . TYR A 1 121 ? 7.841 4.579 28.356 1.00 81.50 121 TYR A N 1
ATOM 983 C CA . TYR A 1 121 ? 6.587 4.449 29.116 1.00 81.50 121 TYR A CA 1
ATOM 984 C C . TYR A 1 121 ? 5.915 3.074 28.981 1.00 81.50 121 TYR A C 1
ATOM 986 O O . TYR A 1 121 ? 4.861 2.826 29.571 1.00 81.50 121 TYR A O 1
ATOM 994 N N . CYS A 1 122 ? 6.468 2.175 28.164 1.00 79.88 122 CYS A N 1
ATOM 995 C CA . CYS A 1 122 ? 5.952 0.819 28.034 1.00 79.88 122 CYS A CA 1
ATOM 996 C C . CYS A 1 122 ? 6.354 -0.009 29.258 1.00 79.88 122 CYS A C 1
ATOM 998 O O . CYS A 1 122 ? 7.489 -0.466 29.369 1.00 79.88 122 CYS A O 1
ATOM 1000 N N . ASN A 1 123 ? 5.405 -0.247 30.159 1.00 69.06 123 ASN A N 1
ATOM 1001 C CA . ASN A 1 123 ? 5.674 -0.946 31.417 1.00 69.06 123 ASN A CA 1
ATOM 1002 C C . ASN A 1 123 ? 5.445 -2.474 31.347 1.00 69.06 123 ASN A C 1
ATOM 1004 O O . ASN A 1 123 ? 5.403 -3.155 32.377 1.00 69.06 123 ASN A O 1
ATOM 1008 N N . GLY A 1 124 ? 5.256 -3.040 30.148 1.00 68.81 124 GLY A N 1
ATOM 1009 C CA . GLY A 1 124 ? 4.794 -4.426 29.998 1.00 68.81 124 GLY A CA 1
ATOM 1010 C C . GLY A 1 124 ? 3.522 -4.694 30.825 1.00 68.81 124 GLY A C 1
ATOM 1011 O O . GLY A 1 124 ? 2.622 -3.860 30.859 1.00 68.81 124 GLY A O 1
ATOM 1012 N N . ASN A 1 125 ? 3.474 -5.832 31.537 1.00 54.38 125 ASN A N 1
ATOM 1013 C CA . ASN A 1 125 ? 2.372 -6.225 32.440 1.00 54.38 125 ASN A CA 1
ATOM 1014 C C . ASN A 1 125 ? 2.455 -5.625 33.863 1.00 54.38 125 ASN A C 1
ATOM 1016 O O . ASN A 1 125 ? 1.713 -6.065 34.743 1.00 54.38 125 ASN A O 1
ATOM 1020 N N . LYS A 1 126 ? 3.367 -4.685 34.153 1.00 51.19 126 LYS A N 1
ATOM 1021 C CA . LYS A 1 126 ? 3.514 -4.128 35.510 1.00 51.19 126 LYS A CA 1
ATOM 1022 C C . LYS A 1 126 ? 3.098 -2.664 35.556 1.00 51.19 126 LYS A C 1
ATOM 1024 O O . LYS A 1 126 ? 3.627 -1.818 34.856 1.00 51.19 126 LYS A O 1
ATOM 1029 N N . SER A 1 127 ? 2.143 -2.366 36.424 1.00 50.31 127 SER A N 1
ATOM 1030 C CA . SER A 1 127 ? 1.641 -1.025 36.699 1.00 50.31 127 SER A CA 1
ATOM 1031 C C . SER A 1 127 ? 2.687 -0.172 37.432 1.00 50.31 127 SER A C 1
ATOM 1033 O O . SER A 1 127 ? 2.840 -0.280 38.647 1.00 50.31 127 SER A O 1
ATOM 1035 N N . GLN A 1 128 ? 3.378 0.705 36.713 1.00 48.66 128 GLN A N 1
ATOM 1036 C CA . GLN A 1 128 ? 3.745 2.020 37.248 1.00 48.66 128 GLN A CA 1
ATOM 1037 C C . GLN A 1 128 ? 2.831 3.058 36.608 1.00 48.66 128 GLN A C 1
ATOM 1039 O O . GLN A 1 128 ? 2.353 2.806 35.501 1.00 48.66 128 GLN A O 1
ATOM 1044 N N . GLU A 1 129 ? 2.556 4.152 37.332 1.00 52.94 129 GLU A N 1
ATOM 1045 C CA . GLU A 1 129 ? 1.662 5.255 36.948 1.00 52.94 129 GLU A CA 1
ATOM 1046 C C . GLU A 1 129 ? 1.772 5.558 35.457 1.00 52.94 129 GLU A C 1
ATOM 1048 O O . GLU A 1 129 ? 2.657 6.269 34.981 1.00 52.94 129 GLU A O 1
ATOM 1053 N N . PHE A 1 130 ? 0.860 4.950 34.704 1.00 54.66 130 PHE A N 1
ATOM 1054 C CA . PHE A 1 130 ? 0.714 5.224 33.301 1.00 54.66 130 PHE A CA 1
ATOM 1055 C C . PHE A 1 130 ? 0.228 6.658 33.252 1.00 54.66 130 PHE A C 1
ATOM 1057 O O . PHE A 1 130 ? -0.843 6.972 33.777 1.00 54.66 130 PHE A O 1
ATOM 1064 N N . VAL A 1 131 ? 1.033 7.544 32.677 1.00 52.03 131 VAL A N 1
ATOM 1065 C CA . VAL A 1 131 ? 0.594 8.901 32.401 1.00 52.03 131 VAL A CA 1
ATOM 1066 C C . VAL A 1 131 ? -0.591 8.751 31.452 1.00 52.03 131 VAL A C 1
ATOM 1068 O O . VAL A 1 131 ? -0.419 8.512 30.261 1.00 52.03 131 VAL A O 1
ATOM 1071 N N . SER A 1 132 ? -1.808 8.839 31.992 1.00 54.50 132 SER A N 1
ATOM 1072 C CA . SER A 1 132 ? -3.092 8.683 31.298 1.00 54.50 132 SER A CA 1
ATOM 1073 C C . SER A 1 132 ? -3.377 9.844 30.340 1.00 54.50 132 SER A C 1
ATOM 1075 O O . SER A 1 132 ? -4.520 10.253 30.126 1.00 54.50 132 SER A O 1
ATOM 1077 N N . LYS A 1 133 ? -2.328 10.420 29.754 1.00 61.69 133 LYS A N 1
ATOM 1078 C CA . LYS A 1 133 ? -2.450 11.478 28.772 1.00 61.69 133 LYS A CA 1
ATOM 1079 C C . LYS A 1 133 ? -2.876 10.830 27.469 1.00 61.69 133 LYS A C 1
ATOM 1081 O O . LYS A 1 133 ? -2.155 10.019 26.895 1.00 61.69 133 LYS A O 1
ATOM 1086 N N . LYS A 1 134 ? -4.067 11.213 27.009 1.00 79.19 134 LYS A N 1
ATOM 1087 C CA . LYS A 1 134 ? -4.491 10.992 25.628 1.00 79.19 134 LYS A CA 1
ATOM 1088 C C . LYS A 1 134 ? -3.374 11.507 24.720 1.00 79.19 134 LYS A C 1
ATOM 1090 O O . LYS A 1 134 ? -3.043 12.690 24.772 1.00 79.19 134 LYS A O 1
ATOM 1095 N N . MET A 1 135 ? -2.772 10.611 23.948 1.00 88.94 135 MET A N 1
ATOM 1096 C CA . MET A 1 135 ? -1.780 10.975 22.945 1.00 88.94 135 MET A CA 1
ATOM 1097 C C . MET A 1 135 ? -2.476 11.114 21.598 1.00 88.94 135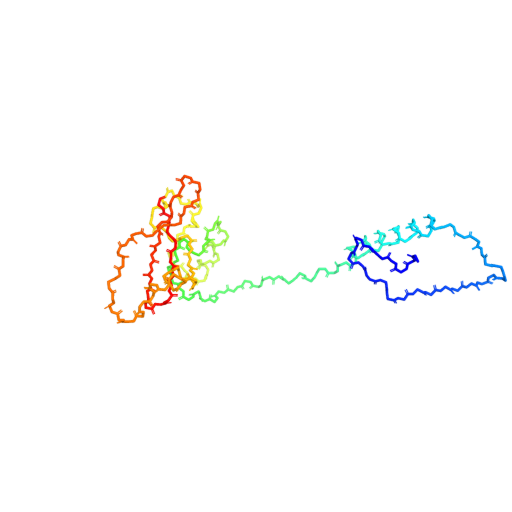 MET A C 1
ATOM 1099 O O . MET A 1 135 ? -3.432 10.395 21.304 1.00 88.94 135 MET A O 1
ATOM 1103 N N . PHE A 1 136 ? -1.982 12.030 20.783 1.00 93.00 136 PHE A N 1
ATOM 1104 C CA . PHE A 1 136 ? -2.438 12.227 19.419 1.00 93.00 136 PHE A CA 1
ATOM 1105 C C . PHE A 1 136 ? -1.236 12.531 18.529 1.00 93.00 136 PHE A C 1
ATOM 1107 O O . PHE A 1 136 ? -0.254 13.123 18.983 1.00 93.00 136 PHE A O 1
ATOM 1114 N N . LEU A 1 137 ? -1.310 12.117 17.268 1.00 92.94 137 LEU A N 1
ATOM 1115 C CA . LEU A 1 137 ? -0.444 12.663 16.227 1.00 92.94 137 LEU A CA 1
ATOM 1116 C C . LEU A 1 137 ? -1.085 13.946 15.717 1.00 92.94 137 LEU A C 1
ATOM 1118 O O . LEU A 1 137 ? -2.298 13.993 15.535 1.00 92.94 137 LEU A O 1
ATOM 1122 N N . GLN A 1 138 ? -0.278 14.972 15.488 1.00 94.19 138 GLN A N 1
ATOM 1123 C CA . GLN A 1 138 ? -0.747 16.221 14.911 1.00 94.19 138 GLN A CA 1
ATOM 1124 C C . GLN A 1 138 ? -0.165 16.387 13.510 1.00 94.19 138 GLN A C 1
ATOM 1126 O O . GLN A 1 138 ? 1.045 16.263 13.324 1.00 94.19 138 GLN A O 1
ATOM 1131 N N . ASP A 1 139 ? -1.033 16.681 12.548 1.00 92.88 139 ASP A N 1
ATOM 1132 C CA . ASP A 1 139 ? -0.671 17.051 11.181 1.00 92.88 139 ASP A CA 1
ATOM 1133 C C . ASP A 1 139 ? -1.458 18.308 10.803 1.00 92.88 139 ASP A C 1
ATOM 1135 O O . ASP A 1 139 ? -2.677 18.262 10.617 1.00 92.88 139 ASP A O 1
ATOM 1139 N N . ASN A 1 140 ? -0.766 19.446 10.736 1.00 93.25 140 ASN A N 1
ATOM 1140 C CA . ASN A 1 140 ? -1.376 20.772 10.611 1.00 93.25 140 ASN A CA 1
ATOM 1141 C C . ASN A 1 140 ? -2.456 20.998 11.694 1.00 93.25 140 ASN A C 1
ATOM 1143 O O . ASN A 1 140 ? -2.171 20.908 12.892 1.00 93.25 140 ASN A O 1
ATOM 1147 N N . ASP A 1 141 ? -3.693 21.258 11.266 1.00 91.81 141 ASP A N 1
ATOM 1148 C CA . ASP A 1 141 ? -4.853 21.496 12.129 1.00 91.81 141 ASP A CA 1
ATOM 1149 C C . ASP A 1 141 ? -5.593 20.208 12.530 1.00 91.81 141 ASP A C 1
ATOM 1151 O O . ASP A 1 141 ? -6.624 20.270 13.200 1.00 91.81 141 ASP A O 1
ATOM 1155 N N . ARG A 1 142 ? -5.108 19.029 12.114 1.00 90.62 142 ARG A N 1
ATOM 1156 C CA . ARG A 1 142 ? -5.735 17.741 12.443 1.00 90.62 142 ARG A CA 1
ATOM 1157 C C . ARG A 1 142 ? -5.017 17.044 13.584 1.00 90.62 142 ARG A C 1
ATOM 1159 O O . ARG A 1 142 ? -3.787 16.994 13.628 1.00 90.62 142 ARG A O 1
ATOM 1166 N N . GLN A 1 143 ? -5.808 16.447 14.467 1.00 93.25 143 GLN A N 1
ATOM 1167 C CA . GLN A 1 143 ? -5.340 15.567 15.528 1.00 93.25 143 GLN A CA 1
ATOM 1168 C C . GLN A 1 143 ? -5.856 14.156 15.275 1.00 93.25 143 GLN A C 1
ATOM 1170 O O . GLN A 1 143 ? -7.024 13.959 14.963 1.00 93.25 143 GLN A O 1
ATOM 1175 N N . TYR A 1 144 ? -4.975 13.176 15.426 1.00 93.69 144 TYR A N 1
ATOM 1176 C CA . TYR A 1 144 ? -5.297 11.766 15.275 1.00 93.69 144 TYR A CA 1
ATOM 1177 C C . TYR A 1 144 ? -5.075 11.061 16.609 1.00 93.69 144 TYR A C 1
ATOM 1179 O O . TYR A 1 144 ? -3.918 10.864 17.004 1.00 93.69 144 TYR A O 1
ATOM 1187 N N . PRO A 1 145 ? -6.146 10.688 17.327 1.00 93.50 145 PRO A N 1
ATOM 1188 C CA . PRO A 1 145 ? -6.033 10.004 18.602 1.00 93.50 145 PRO A CA 1
ATOM 1189 C C . PRO A 1 145 ? -5.265 8.691 18.472 1.00 93.50 145 PRO A C 1
ATOM 1191 O O . PRO A 1 145 ? -5.477 7.906 17.544 1.00 93.50 145 PRO A O 1
ATOM 1194 N N . LEU A 1 146 ? -4.390 8.437 19.440 1.00 92.69 146 LEU A N 1
ATOM 1195 C CA . LEU A 1 146 ? -3.635 7.198 19.541 1.00 92.69 146 LEU A CA 1
ATOM 1196 C C . LEU A 1 146 ? -4.265 6.273 20.574 1.00 92.69 146 LEU A C 1
ATOM 1198 O O . LEU A 1 146 ? -4.525 6.664 21.714 1.00 92.69 146 LEU A O 1
ATOM 1202 N N . VAL A 1 147 ? -4.467 5.021 20.176 1.00 91.25 147 VAL A N 1
ATOM 1203 C CA . VAL A 1 147 ? -4.917 3.939 21.050 1.00 91.25 147 VAL A CA 1
ATOM 1204 C C . VAL A 1 147 ? -3.826 2.884 21.119 1.00 91.25 147 VAL A C 1
ATOM 1206 O O . VAL A 1 147 ? -3.342 2.402 20.099 1.00 91.25 147 VAL A O 1
ATOM 1209 N N . PHE A 1 148 ? -3.444 2.507 22.334 1.00 89.12 148 PHE A N 1
ATOM 1210 C CA . PHE A 1 148 ? -2.401 1.519 22.573 1.00 89.12 148 PHE A CA 1
ATOM 1211 C C . PHE A 1 148 ? -3.025 0.226 23.083 1.00 89.12 148 PHE A C 1
ATOM 1213 O O . PHE A 1 148 ? -3.721 0.216 24.096 1.00 89.12 148 PHE A O 1
ATOM 1220 N N . ASN A 1 149 ? -2.758 -0.869 22.381 1.00 88.12 149 ASN A N 1
ATOM 1221 C CA . ASN A 1 149 ? -3.065 -2.216 22.825 1.00 88.12 149 ASN A CA 1
ATOM 1222 C C . ASN A 1 149 ? -1.754 -2.885 23.248 1.00 88.12 149 ASN A C 1
ATOM 1224 O O . ASN A 1 149 ? -1.014 -3.431 22.427 1.00 88.12 149 ASN A O 1
ATOM 1228 N N . CYS A 1 150 ? -1.460 -2.798 24.546 1.00 84.00 150 CYS A N 1
ATOM 1229 C CA . CYS A 1 150 ? -0.235 -3.342 25.125 1.00 84.00 150 CYS A CA 1
ATOM 1230 C C . CYS A 1 150 ? -0.176 -4.875 25.065 1.00 84.00 150 CYS A C 1
ATOM 1232 O O . CYS A 1 150 ? 0.922 -5.414 24.977 1.00 84.00 150 CYS A O 1
ATOM 1234 N N . ASN A 1 151 ? -1.321 -5.571 25.061 1.00 84.56 151 ASN A N 1
ATOM 1235 C CA . ASN A 1 151 ? -1.358 -7.036 24.992 1.00 84.56 151 ASN A CA 1
ATOM 1236 C C . ASN A 1 151 ? -0.832 -7.548 23.646 1.00 84.56 151 ASN A C 1
ATOM 1238 O O . ASN A 1 151 ? -0.092 -8.526 23.604 1.00 84.56 151 ASN A O 1
ATOM 1242 N N . ASP A 1 152 ? -1.169 -6.844 22.563 1.00 87.44 152 ASP A N 1
ATOM 1243 C CA . ASP A 1 152 ? -0.762 -7.201 21.200 1.00 87.44 152 ASP A CA 1
ATOM 1244 C C . ASP A 1 152 ? 0.463 -6.406 20.710 1.00 87.44 152 ASP A C 1
ATOM 1246 O O . ASP A 1 152 ? 0.817 -6.477 19.530 1.00 87.44 152 ASP A O 1
ATOM 1250 N N . CYS A 1 153 ? 1.099 -5.618 21.589 1.00 88.25 153 CYS A N 1
ATOM 1251 C CA . CYS A 1 153 ? 2.173 -4.678 21.247 1.00 88.25 153 CYS A CA 1
ATOM 1252 C C . CYS A 1 153 ? 1.843 -3.837 19.998 1.00 88.25 153 CYS A C 1
ATOM 1254 O O . CYS A 1 153 ? 2.638 -3.736 19.058 1.00 88.25 153 CYS A O 1
ATOM 1256 N N . LYS A 1 154 ? 0.640 -3.255 19.981 1.00 91.38 154 LYS A N 1
ATOM 1257 C CA . LYS A 1 154 ? 0.079 -2.552 18.825 1.00 91.38 154 LYS A CA 1
ATOM 1258 C C . LYS A 1 154 ? -0.330 -1.130 19.191 1.00 91.38 154 LYS A C 1
ATOM 1260 O O . LYS A 1 154 ? -1.024 -0.911 20.181 1.00 91.38 154 LYS A O 1
ATOM 1265 N N . MET A 1 155 ? 0.046 -0.172 18.353 1.00 92.88 155 MET A N 1
ATOM 1266 C CA . MET A 1 155 ? -0.479 1.191 18.378 1.00 92.88 155 MET A CA 1
ATOM 1267 C C . MET A 1 155 ? -1.425 1.379 17.190 1.00 92.88 155 MET A C 1
ATOM 1269 O O . MET A 1 155 ? -1.113 0.994 16.061 1.00 92.88 155 MET A O 1
ATOM 1273 N N . VAL A 1 156 ? -2.586 1.962 17.461 1.00 94.81 156 VAL A N 1
ATOM 1274 C CA . VAL A 1 156 ? -3.631 2.257 16.483 1.00 94.81 156 VAL A CA 1
ATOM 1275 C C . VAL A 1 156 ? -3.801 3.763 16.405 1.00 94.81 156 VAL A C 1
ATOM 1277 O O . VAL A 1 156 ? -3.985 4.428 17.425 1.00 94.81 156 VAL A O 1
ATOM 1280 N N . VAL A 1 157 ? -3.752 4.291 15.190 1.00 94.75 157 VAL A N 1
ATOM 1281 C CA . VAL A 1 157 ? -4.068 5.687 14.903 1.00 94.75 157 VAL A CA 1
ATOM 1282 C C . VAL A 1 157 ? -5.525 5.752 14.469 1.00 94.75 157 VAL A C 1
ATOM 1284 O O . VAL A 1 157 ? -5.932 5.025 13.556 1.00 94.75 157 VAL A O 1
ATOM 1287 N N . LYS A 1 158 ? -6.308 6.611 15.117 1.00 93.25 158 LYS A N 1
ATOM 1288 C CA . LYS A 1 158 ? -7.726 6.802 14.818 1.00 93.25 158 LYS A CA 1
ATOM 1289 C C . LYS A 1 158 ? -7.982 8.108 14.085 1.00 93.25 158 LYS A C 1
ATOM 1291 O O . LYS A 1 158 ? -7.247 9.077 14.251 1.00 93.25 158 LYS A O 1
ATOM 1296 N N . PHE A 1 159 ? -9.040 8.109 13.286 1.00 90.44 159 PHE A N 1
ATOM 1297 C CA . PHE A 1 159 ? -9.607 9.315 12.706 1.00 90.44 159 PHE A CA 1
ATOM 1298 C C . PHE A 1 159 ? -10.583 9.956 13.700 1.00 90.44 159 PHE A C 1
ATOM 1300 O O . PHE A 1 159 ? -11.453 9.259 14.241 1.00 90.44 159 PHE A O 1
ATOM 1307 N N . ASP A 1 160 ? -10.421 11.258 13.925 1.00 80.88 160 ASP A N 1
ATOM 1308 C CA . ASP A 1 160 ? -11.300 12.115 14.731 1.00 80.88 160 ASP A CA 1
ATOM 1309 C C . ASP A 1 160 ? -11.914 13.200 13.839 1.00 80.88 160 ASP A C 1
ATOM 1311 O O . ASP A 1 160 ? -11.159 13.789 13.027 1.00 80.88 160 ASP A O 1
#

Radius of gyration: 29.94 Å; chains: 1; bounding box: 68×42×80 Å

Secondary structure (DSSP, 8-state):
-TT---SSS-----------SSS-----HHHHHHHHHHHHHHHHHHHHHT-----PPP----PPPS-SEE-GGG---SHHHHHHHHHTT--EEPPPGGG-S--TT-EEEEES--HHHHTT---TTS-S----PPPEEEETTEEEEEEEETTTTEEEEE--

Sequence (160 aa):
QIKKTGNTFYKITEVNTEIVSPEIPFITIGQINLLRRNLLEKHSIARVQNHNMIVERIKPNNLPYPEKTLTYKANISNSLALKFYQRHGVENAESAFELQKNYSSKDIMDTKYCLLFELGYCNGNKSQEFVSKKMFLQDNDRQYPLVFNCNDCKMVVKFD

Foldseek 3Di:
DLQDPPPDPDGDPDDDDDDPDPDDDDDDPVNSVVVSVVVSVVVVVVCVVPPDDPDDDDDDDQAADPDQEEELVQQQADPVSVVNNVSNNRDYYDHHQVPDPDQAFDWPDKDLDDPCVVVVNLPQPDDDPRPPDFDWDDDPPATWTWDADSVVSMITTGHD